Protein AF-A0A8T1AGX1-F1 (afdb_monomer_lite)

Secondary structure (DSSP, 8-state):
-EEEEE--TT-TT--EEEEE-TT--HHHHHHHHHHHTT--S-GGGPPPEE-B-TTSPBPPTTSHHHHHHHHT---S--EE--

pLDDT: mean 80.28, std 12.92, range [46.62, 94.88]

Foldseek 3Di:
DDKDWAADPPDFQRIDIFDDDPPDDPLNVLVRVCVVVVPPDDSVPDWDWACADPVRHHADCPHPQNVCSNRNNHDPPTDTDD

Sequence (82 aa):
MVKLFCAIVGVAGSAFSVRVDEDDSVDDLKKAIKVEKMYQFPADKLQLFLAKTDDGAWLPDDDPVALQLEKGEIDDVRKPIT

Structure (mmCIF, N/CA/C/O backbone):
data_AF-A0A8T1AGX1-F1
#
_entry.id   AF-A0A8T1AGX1-F1
#
loop_
_atom_site.group_PDB
_atom_site.id
_atom_site.type_symbol
_atom_site.label_atom_id
_atom_site.label_alt_id
_atom_site.label_comp_id
_atom_site.label_asym_id
_atom_site.label_entity_id
_atom_site.label_seq_id
_atom_site.pdbx_PDB_ins_code
_atom_site.Cartn_x
_atom_site.Cartn_y
_atom_site.Cartn_z
_atom_site.occupancy
_atom_site.B_iso_or_equiv
_atom_site.auth_seq_id
_atom_site.auth_comp_id
_atom_site.auth_asym_id
_atom_site.auth_atom_id
_atom_site.pdbx_PDB_model_num
ATOM 1 N N . MET A 1 1 ? 3.710 -16.760 0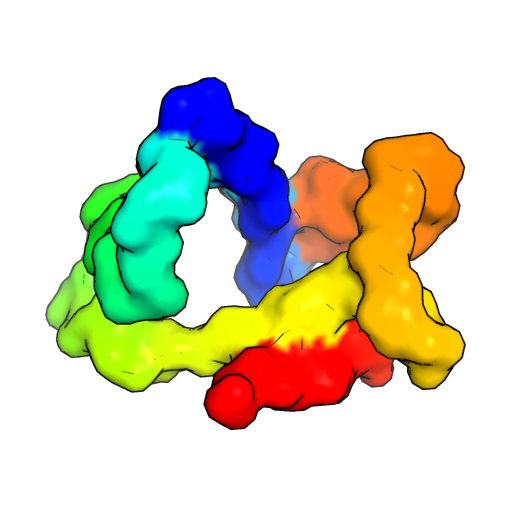.623 1.00 82.25 1 MET A N 1
ATOM 2 C CA . MET A 1 1 ? 3.796 -15.650 1.592 1.00 82.25 1 MET A CA 1
ATOM 3 C C . MET A 1 1 ? 4.870 -14.641 1.207 1.00 82.25 1 MET A C 1
ATOM 5 O O . MET A 1 1 ? 6.059 -14.924 1.319 1.00 82.25 1 MET A O 1
ATOM 9 N N . VAL A 1 2 ? 4.438 -13.455 0.788 1.00 85.31 2 VAL A N 1
ATOM 10 C CA . VAL A 1 2 ? 5.269 -12.290 0.472 1.00 85.31 2 VAL A CA 1
ATOM 11 C C . VAL A 1 2 ? 4.939 -11.138 1.427 1.00 85.31 2 VAL A C 1
ATOM 13 O O . VAL A 1 2 ? 3.842 -11.060 1.989 1.00 85.31 2 VAL A O 1
ATOM 16 N N . LYS A 1 3 ? 5.903 -10.242 1.651 1.00 87.50 3 LYS A N 1
ATOM 17 C CA . LYS A 1 3 ? 5.712 -9.027 2.452 1.00 87.50 3 LYS A CA 1
ATOM 18 C C . LYS A 1 3 ? 5.645 -7.833 1.509 1.00 87.50 3 LYS A C 1
ATOM 20 O O . LYS A 1 3 ? 6.637 -7.518 0.862 1.00 87.50 3 LYS A O 1
ATOM 25 N N . LEU A 1 4 ? 4.492 -7.174 1.458 1.00 86.38 4 LEU A N 1
ATOM 26 C CA . LEU A 1 4 ? 4.308 -5.953 0.681 1.00 86.38 4 LEU A CA 1
ATOM 27 C C . LEU A 1 4 ? 4.494 -4.738 1.581 1.00 86.38 4 LEU A C 1
ATOM 29 O O . LEU A 1 4 ? 3.989 -4.710 2.706 1.00 86.38 4 LEU A O 1
ATOM 33 N N . PHE A 1 5 ? 5.192 -3.730 1.067 1.00 85.44 5 PHE A N 1
ATOM 34 C CA . PHE A 1 5 ? 5.252 -2.404 1.668 1.00 85.44 5 PHE A CA 1
ATOM 35 C C . PHE A 1 5 ? 4.225 -1.492 0.999 1.00 85.44 5 PHE A C 1
ATOM 37 O O . PHE A 1 5 ? 4.004 -1.543 -0.210 1.00 85.44 5 PHE A O 1
ATOM 44 N N . CYS A 1 6 ? 3.541 -0.694 1.808 1.00 86.88 6 CYS A N 1
ATOM 45 C CA . CYS A 1 6 ? 2.457 0.187 1.399 1.00 86.88 6 CYS A CA 1
ATOM 46 C C . CYS A 1 6 ? 2.631 1.546 2.074 1.00 86.88 6 CYS A C 1
ATOM 48 O O . CYS A 1 6 ? 3.090 1.618 3.208 1.00 86.88 6 CYS A O 1
ATOM 50 N N . ALA A 1 7 ? 2.202 2.615 1.412 1.00 87.38 7 ALA A N 1
ATOM 51 C CA . ALA A 1 7 ? 2.172 3.961 1.976 1.00 87.38 7 ALA A CA 1
ATOM 52 C C . ALA A 1 7 ? 0.846 4.650 1.628 1.00 87.38 7 ALA A C 1
ATOM 54 O O . ALA A 1 7 ? 0.270 4.423 0.557 1.00 87.38 7 ALA A O 1
ATOM 55 N N . ILE A 1 8 ? 0.357 5.497 2.534 1.00 86.06 8 ILE A N 1
ATOM 56 C CA . ILE A 1 8 ? -0.882 6.259 2.356 1.00 86.06 8 ILE A CA 1
ATOM 57 C C . ILE A 1 8 ? -0.573 7.516 1.546 1.00 86.06 8 ILE A C 1
ATOM 59 O O . ILE A 1 8 ? 0.309 8.287 1.915 1.00 86.06 8 ILE A O 1
ATOM 63 N N . VAL A 1 9 ? -1.334 7.738 0.468 1.00 78.69 9 VAL A N 1
ATOM 64 C CA . VAL A 1 9 ? -1.204 8.929 -0.387 1.00 78.69 9 VAL A CA 1
ATOM 65 C C . VAL A 1 9 ? -1.308 10.216 0.440 1.00 78.69 9 VAL A C 1
ATOM 67 O O . VAL A 1 9 ? -2.237 10.356 1.231 1.00 78.69 9 VAL A O 1
ATOM 70 N N . GLY A 1 10 ? -0.38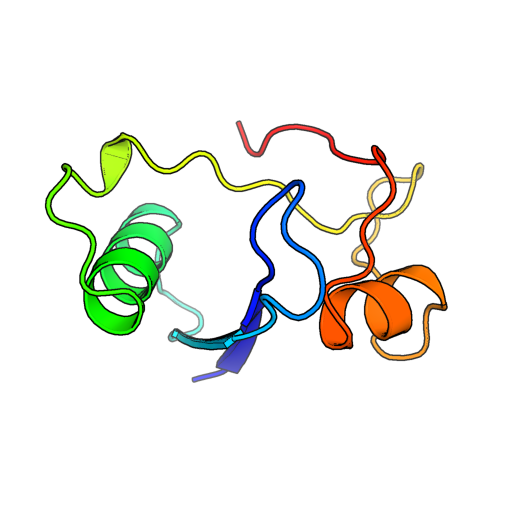8 11.163 0.245 1.00 76.62 10 GLY A N 1
ATOM 71 C CA . GLY A 1 10 ? -0.387 12.465 0.916 1.00 76.62 10 GLY A CA 1
ATOM 72 C C . GLY A 1 10 ? -0.017 12.446 2.404 1.00 76.62 10 GLY A C 1
ATOM 73 O O . GLY A 1 10 ? -0.143 13.479 3.059 1.00 76.62 10 GLY A O 1
ATOM 74 N N . VAL A 1 11 ? 0.431 11.311 2.957 1.00 82.62 11 VAL A N 1
ATOM 75 C CA . VAL A 1 11 ? 0.824 11.207 4.371 1.00 82.62 11 VAL A CA 1
ATOM 76 C C . VAL A 1 11 ? 2.289 10.786 4.475 1.00 82.62 11 VAL A C 1
ATOM 78 O O . VAL A 1 11 ? 2.617 9.608 4.318 1.00 82.62 11 VAL A O 1
ATOM 81 N N . ALA A 1 12 ? 3.161 11.750 4.775 1.00 78.88 12 ALA A N 1
ATOM 82 C CA . ALA A 1 12 ? 4.587 11.510 4.995 1.00 78.88 12 ALA A CA 1
ATOM 83 C C . ALA A 1 12 ? 4.822 10.505 6.137 1.00 78.88 12 ALA A C 1
ATOM 85 O O . ALA A 1 12 ? 4.132 10.552 7.159 1.00 78.88 12 ALA A O 1
ATOM 86 N N . GLY A 1 13 ? 5.785 9.591 5.976 1.00 82.38 13 GLY A N 1
ATOM 87 C CA . GLY A 1 13 ? 6.113 8.596 7.006 1.00 82.38 13 GLY A CA 1
ATOM 88 C C . GLY A 1 13 ? 5.020 7.553 7.261 1.00 82.38 13 GLY A C 1
ATOM 89 O O . GLY A 1 13 ? 5.039 6.881 8.288 1.00 82.38 13 GLY A O 1
ATOM 90 N N . SER A 1 14 ? 4.043 7.413 6.360 1.00 87.00 14 SER A N 1
ATOM 91 C CA . SER A 1 14 ? 2.910 6.495 6.538 1.00 87.00 14 SER A CA 1
ATOM 92 C C . SER A 1 14 ? 3.189 5.052 6.132 1.00 87.00 14 SER A C 1
ATOM 94 O O . SER A 1 14 ? 2.249 4.256 6.112 1.00 87.00 14 SER A O 1
ATOM 96 N N . ALA A 1 15 ? 4.437 4.723 5.797 1.00 89.00 15 ALA A N 1
ATOM 97 C CA . ALA A 1 15 ? 4.813 3.400 5.338 1.00 89.00 15 ALA A CA 1
ATOM 98 C C . ALA A 1 15 ? 4.441 2.321 6.366 1.00 89.00 15 ALA A C 1
ATOM 100 O O . ALA A 1 15 ? 4.628 2.465 7.575 1.00 89.00 15 ALA A O 1
ATOM 101 N N . PHE A 1 16 ? 3.883 1.228 5.871 1.00 90.44 16 PHE A N 1
ATOM 102 C CA . PHE A 1 16 ? 3.501 0.059 6.645 1.00 90.44 16 PHE A CA 1
ATOM 103 C C . PHE A 1 16 ? 3.664 -1.186 5.784 1.00 90.44 16 PHE A C 1
ATOM 105 O O . PHE A 1 16 ? 3.848 -1.102 4.571 1.00 90.44 16 PHE A O 1
ATOM 112 N N . SER A 1 17 ? 3.607 -2.357 6.407 1.00 91.19 17 SER A N 1
ATOM 113 C CA . SER A 1 17 ? 3.724 -3.613 5.679 1.00 91.19 17 SER A CA 1
ATOM 114 C C . SER A 1 17 ? 2.557 -4.532 5.955 1.00 91.19 17 SER A C 1
ATOM 116 O O . SER A 1 17 ? 2.109 -4.619 7.093 1.00 91.19 17 SER A O 1
ATOM 118 N N . VAL A 1 18 ? 2.146 -5.277 4.938 1.00 93.50 18 VAL A N 1
ATOM 119 C CA . VAL A 1 18 ? 1.148 -6.343 5.041 1.00 93.50 18 VAL A CA 1
ATOM 120 C C . VAL A 1 18 ? 1.739 -7.642 4.505 1.00 93.50 18 VAL A C 1
ATOM 122 O O . VAL A 1 18 ? 2.607 -7.634 3.628 1.00 93.50 18 VAL A O 1
ATOM 125 N N . ARG A 1 19 ? 1.308 -8.770 5.067 1.00 92.69 19 ARG A N 1
ATOM 126 C CA . ARG A 1 19 ? 1.654 -10.099 4.555 1.00 92.69 19 ARG A CA 1
ATOM 127 C C . ARG A 1 19 ? 0.495 -10.614 3.719 1.00 92.69 19 ARG A C 1
ATOM 129 O O . ARG A 1 19 ? -0.643 -10.517 4.168 1.00 92.69 19 ARG A O 1
ATOM 136 N N . VAL A 1 20 ? 0.814 -11.151 2.551 1.00 91.06 20 VAL A N 1
ATOM 137 C CA . VAL A 1 20 ? -0.140 -11.796 1.640 1.00 91.06 20 VAL A CA 1
ATOM 138 C C . VAL A 1 20 ? 0.476 -13.077 1.091 1.00 91.06 20 VAL A C 1
ATOM 140 O O . VAL A 1 20 ? 1.703 -13.239 1.095 1.00 91.06 20 VAL A O 1
ATOM 143 N N . ASP A 1 21 ? -0.352 -14.000 0.640 1.00 92.50 21 ASP A N 1
ATOM 144 C CA . ASP A 1 21 ? 0.072 -15.174 -0.109 1.00 92.50 21 ASP A CA 1
ATOM 145 C C . ASP A 1 21 ? 0.054 -14.922 -1.622 1.00 92.50 21 ASP A C 1
ATOM 147 O O . ASP A 1 21 ? -0.497 -13.937 -2.100 1.00 92.50 21 ASP A O 1
ATOM 151 N N . GLU A 1 22 ? 0.753 -15.765 -2.385 1.00 87.69 22 GLU A N 1
ATOM 152 C CA . GLU A 1 22 ? 0.898 -15.572 -3.840 1.00 87.69 22 GLU A CA 1
ATOM 153 C C . GLU A 1 22 ? -0.433 -15.746 -4.584 1.00 87.69 22 GLU A C 1
ATOM 155 O O . GLU A 1 22 ? -0.632 -15.145 -5.636 1.00 87.69 22 GLU A O 1
ATOM 160 N N . ASP A 1 23 ? -1.346 -16.523 -3.999 1.00 91.81 23 ASP A N 1
ATOM 161 C CA . ASP A 1 23 ? -2.689 -16.779 -4.518 1.00 91.81 23 ASP A CA 1
ATOM 162 C C . ASP A 1 23 ? -3.731 -15.751 -4.028 1.00 91.81 23 ASP A C 1
ATOM 164 O O . ASP A 1 23 ? -4.897 -15.828 -4.423 1.00 91.81 23 ASP A O 1
ATOM 168 N N . ASP A 1 24 ? -3.342 -14.796 -3.169 1.00 91.81 24 ASP A N 1
ATOM 169 C CA . ASP A 1 24 ? -4.268 -13.799 -2.626 1.00 91.81 24 ASP A CA 1
ATOM 170 C C . ASP A 1 24 ? -4.743 -12.834 -3.716 1.00 91.81 24 ASP A C 1
ATOM 172 O O . ASP A 1 24 ? -3.975 -12.310 -4.531 1.00 91.81 24 ASP A O 1
ATOM 176 N N . SER A 1 25 ? -6.039 -12.531 -3.696 1.00 91.38 25 SER A N 1
ATOM 177 C CA . SER A 1 25 ? -6.615 -11.552 -4.607 1.00 91.38 25 SER A CA 1
ATOM 178 C C . SER A 1 25 ? -6.356 -10.112 -4.144 1.00 91.38 25 SER A C 1
ATOM 180 O O . SER A 1 25 ? -6.012 -9.832 -2.993 1.00 91.38 25 SER A O 1
ATOM 182 N N . VAL A 1 26 ? -6.620 -9.144 -5.028 1.00 89.19 26 VAL A N 1
ATOM 183 C CA . VAL A 1 26 ? -6.607 -7.716 -4.660 1.00 89.19 26 VAL A CA 1
ATOM 184 C C . VAL A 1 26 ? -7.617 -7.413 -3.541 1.00 89.19 26 VAL A C 1
ATOM 186 O O . VAL A 1 26 ? -7.375 -6.527 -2.722 1.00 89.19 26 VAL A O 1
ATOM 189 N N . ASP A 1 27 ? -8.738 -8.137 -3.475 1.00 92.88 27 ASP A N 1
ATOM 190 C CA . ASP A 1 27 ? -9.723 -7.992 -2.397 1.00 92.88 27 ASP A CA 1
ATOM 191 C C . ASP A 1 27 ? -9.162 -8.472 -1.049 1.00 92.88 27 ASP A C 1
ATOM 193 O O . ASP A 1 27 ? -9.350 -7.811 -0.025 1.00 92.88 27 ASP A O 1
ATOM 197 N N . ASP A 1 28 ? -8.395 -9.562 -1.046 1.00 94.69 28 ASP A N 1
ATOM 198 C CA . ASP A 1 28 ? -7.735 -10.072 0.160 1.00 94.69 28 ASP A CA 1
ATOM 199 C C . ASP A 1 28 ? -6.655 -9.106 0.651 1.00 94.69 28 ASP A C 1
ATOM 201 O O . ASP A 1 28 ? -6.618 -8.772 1.839 1.00 94.69 28 ASP A O 1
ATOM 205 N N . LEU A 1 29 ? -5.885 -8.517 -0.270 1.00 93.31 29 LEU A N 1
ATOM 206 C CA . LEU A 1 29 ? -4.961 -7.427 0.045 1.00 93.31 29 LEU A CA 1
ATOM 207 C C . LEU A 1 29 ? -5.689 -6.217 0.665 1.00 93.31 29 LEU A C 1
ATOM 209 O O . LEU 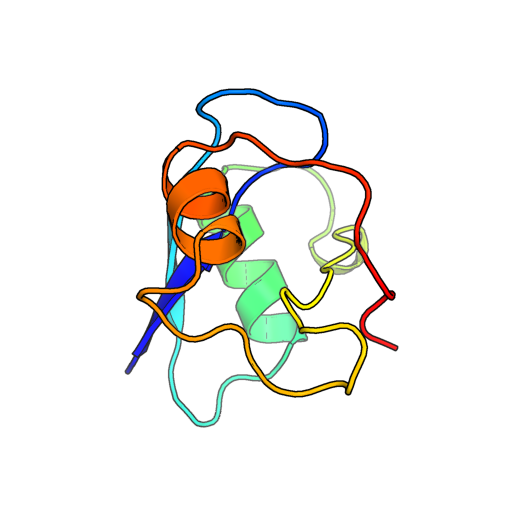A 1 29 ? -5.251 -5.683 1.689 1.00 93.31 29 LEU A O 1
ATOM 213 N N . LYS A 1 30 ? -6.828 -5.789 0.101 1.00 93.69 30 LYS A N 1
ATOM 214 C CA . LYS A 1 30 ? -7.638 -4.696 0.674 1.00 93.69 30 LYS A CA 1
ATOM 215 C C . LYS A 1 30 ? -8.128 -5.033 2.086 1.00 93.69 30 LYS A C 1
ATOM 217 O O . LYS A 1 30 ? -8.083 -4.174 2.973 1.00 93.69 30 LYS A O 1
ATOM 222 N N . LYS A 1 31 ? -8.570 -6.269 2.333 1.00 94.88 31 LYS A N 1
ATOM 223 C CA . LYS A 1 31 ? -8.971 -6.723 3.676 1.00 94.88 31 LYS A CA 1
ATOM 224 C C . LYS A 1 31 ? -7.791 -6.713 4.646 1.00 94.88 31 LYS A C 1
ATOM 226 O O . LYS A 1 31 ? -7.949 -6.200 5.754 1.00 94.88 31 LYS A O 1
ATOM 231 N N . ALA A 1 32 ? -6.624 -7.204 4.232 1.00 94.69 32 ALA A N 1
ATOM 232 C CA . ALA A 1 32 ? -5.416 -7.218 5.054 1.00 94.69 32 ALA A CA 1
ATOM 233 C C . ALA A 1 32 ? -5.005 -5.797 5.477 1.00 94.69 32 ALA A C 1
ATOM 235 O O . ALA A 1 32 ? -4.792 -5.543 6.662 1.00 94.69 32 ALA A O 1
ATOM 236 N N . ILE A 1 33 ? -5.001 -4.840 4.542 1.00 94.62 33 ILE A N 1
ATOM 237 C CA . ILE A 1 33 ? -4.711 -3.427 4.834 1.00 94.62 33 ILE A CA 1
ATOM 238 C C . ILE A 1 33 ? -5.731 -2.835 5.812 1.00 94.62 33 ILE A C 1
ATOM 240 O O . ILE A 1 33 ? -5.354 -2.136 6.755 1.00 94.62 33 ILE A O 1
ATOM 244 N N . LYS A 1 34 ? -7.026 -3.109 5.609 1.00 94.56 34 LYS A N 1
ATOM 245 C CA . LYS A 1 34 ? -8.086 -2.631 6.506 1.00 94.56 34 LYS A CA 1
ATOM 246 C C . LYS A 1 34 ? -7.856 -3.106 7.944 1.00 94.56 34 LYS A C 1
ATOM 248 O O . LYS A 1 34 ? -8.016 -2.307 8.866 1.00 94.56 34 LYS A O 1
ATOM 253 N N . VAL A 1 35 ? -7.505 -4.381 8.123 1.00 94.31 35 VAL A N 1
ATOM 254 C CA . VAL A 1 35 ? -7.211 -4.976 9.436 1.00 94.31 35 VAL A CA 1
ATOM 255 C C . VAL A 1 35 ? -5.973 -4.327 10.054 1.00 94.31 35 VAL A C 1
ATOM 257 O O . VAL A 1 35 ? -6.055 -3.835 11.177 1.00 94.31 35 VAL A O 1
ATOM 260 N N . GLU A 1 36 ? -4.874 -4.240 9.301 1.00 93.56 36 GLU A N 1
ATOM 261 C CA . GLU A 1 36 ? -3.597 -3.672 9.757 1.00 93.56 36 GLU A CA 1
ATOM 262 C C . GLU A 1 36 ? -3.733 -2.209 10.214 1.00 93.56 36 GLU A C 1
ATOM 264 O O . GLU A 1 36 ? -3.187 -1.803 11.238 1.00 93.56 36 GLU A O 1
ATOM 269 N N . LYS A 1 37 ? -4.504 -1.398 9.480 1.00 93.31 37 LYS A N 1
ATOM 270 C CA . LYS A 1 37 ? -4.714 0.026 9.790 1.00 93.31 37 LYS A CA 1
ATOM 271 C C . LYS A 1 37 ? -5.939 0.301 10.662 1.00 93.31 37 LYS A C 1
ATOM 273 O O . LYS A 1 37 ? -6.204 1.463 10.964 1.00 93.31 37 LYS A O 1
ATOM 278 N N . MET A 1 38 ? -6.681 -0.736 11.054 1.00 93.88 38 MET A N 1
ATOM 279 C CA . MET A 1 38 ? -7.927 -0.634 11.824 1.00 93.88 38 MET A CA 1
ATOM 280 C C . MET A 1 38 ? -8.957 0.321 11.196 1.00 93.88 38 MET A C 1
ATOM 282 O O . MET A 1 38 ? -9.678 1.044 11.889 1.00 93.88 38 MET A O 1
ATOM 286 N N . TYR A 1 39 ? -9.039 0.344 9.865 1.00 93.19 39 TYR A N 1
ATOM 287 C CA . TYR A 1 39 ? -10.003 1.191 9.171 1.00 93.19 39 TYR A CA 1
ATOM 288 C C . TYR A 1 39 ? -11.435 0.706 9.421 1.00 93.19 39 TYR A C 1
ATOM 290 O O . TYR A 1 39 ? -11.761 -0.467 9.241 1.00 93.19 39 TYR A O 1
ATOM 298 N N . GLN A 1 40 ? -12.321 1.632 9.796 1.00 93.94 40 GLN A N 1
ATOM 299 C CA . GLN A 1 40 ? -13.726 1.308 10.074 1.00 93.94 40 GLN A CA 1
ATOM 300 C C . GLN A 1 40 ? -14.599 1.243 8.817 1.00 93.94 40 GLN A C 1
ATOM 302 O O . GLN A 1 40 ? -15.716 0.727 8.859 1.00 93.94 40 GLN A O 1
ATOM 307 N N . PHE A 1 41 ? -14.103 1.739 7.684 1.00 92.69 41 PHE A N 1
ATOM 308 C CA . PHE A 1 41 ? -14.837 1.706 6.428 1.00 92.69 41 PHE A CA 1
ATOM 309 C C . PHE A 1 41 ? -14.710 0.339 5.715 1.00 92.69 41 PHE A C 1
ATOM 311 O O . PHE A 1 41 ? -13.795 -0.439 5.998 1.00 92.69 41 PHE A O 1
ATOM 318 N N . PRO A 1 42 ? -15.642 0.004 4.806 1.00 92.94 42 PRO A N 1
ATOM 319 C CA . PRO A 1 42 ? -15.580 -1.216 3.996 1.00 92.94 42 PRO A CA 1
ATOM 320 C C . PRO A 1 42 ? -14.307 -1.314 3.132 1.00 92.94 42 PRO A C 1
ATOM 322 O O . PRO A 1 42 ? -13.866 -0.316 2.571 1.00 92.94 42 PRO A O 1
ATOM 325 N N . ALA A 1 43 ? -13.695 -2.502 3.039 1.00 92.62 43 ALA A N 1
ATOM 326 C CA . ALA A 1 43 ? -12.392 -2.685 2.380 1.00 92.62 43 ALA A CA 1
ATOM 327 C C . ALA A 1 43 ? -12.421 -2.347 0.877 1.00 92.62 43 ALA A C 1
ATOM 329 O O . ALA A 1 43 ? -11.440 -1.848 0.337 1.00 92.62 43 ALA A O 1
ATOM 330 N N . ASP A 1 44 ? -13.563 -2.539 0.221 1.00 89.50 44 ASP A N 1
ATOM 331 C CA . ASP A 1 44 ? -13.831 -2.176 -1.173 1.00 89.50 44 ASP A CA 1
ATOM 332 C C . ASP A 1 44 ? -13.669 -0.674 -1.448 1.00 89.50 44 ASP A C 1
ATOM 334 O O . ASP A 1 44 ? -13.318 -0.301 -2.568 1.00 89.50 44 ASP A O 1
ATOM 338 N N . LYS A 1 45 ? -13.822 0.184 -0.425 1.00 91.31 45 LYS A N 1
ATOM 339 C CA . LYS A 1 45 ? -13.554 1.626 -0.540 1.00 91.31 45 LYS A CA 1
ATOM 340 C C . LYS A 1 45 ? -12.066 1.974 -0.618 1.00 91.31 45 LYS A C 1
ATOM 342 O O . LYS A 1 45 ? -11.745 3.116 -0.941 1.00 91.31 45 LYS A O 1
ATOM 347 N N . LEU A 1 46 ? -11.155 1.038 -0.330 1.00 91.00 46 LEU A N 1
ATOM 348 C CA . LEU A 1 46 ? -9.729 1.254 -0.571 1.00 91.00 46 LEU A CA 1
ATOM 349 C C . LEU A 1 46 ? -9.464 1.314 -2.077 1.00 91.00 46 LEU A C 1
ATOM 351 O O . LEU A 1 46 ? -9.775 0.380 -2.823 1.00 91.00 46 LEU A O 1
ATOM 355 N N . GLN A 1 47 ? -8.824 2.398 -2.500 1.00 87.25 47 GLN A N 1
ATOM 356 C CA . GLN A 1 47 ? -8.211 2.513 -3.814 1.00 87.25 47 GLN A CA 1
ATOM 357 C C . GLN A 1 47 ? -6.724 2.222 -3.671 1.00 87.25 47 GLN A C 1
ATOM 359 O O . GLN A 1 47 ? -6.006 2.915 -2.951 1.00 87.25 47 GLN A O 1
ATOM 364 N N . LEU A 1 48 ? -6.287 1.152 -4.326 1.00 86.56 48 LEU A N 1
ATOM 365 C CA . LEU A 1 48 ? -4.887 0.771 -4.380 1.00 86.56 48 LEU A CA 1
ATOM 366 C C . LEU A 1 48 ? -4.302 1.286 -5.691 1.00 86.56 48 LEU A C 1
ATOM 368 O O . LEU A 1 48 ? -4.980 1.322 -6.719 1.00 86.56 48 LEU A O 1
ATOM 372 N N . PHE A 1 49 ? -3.039 1.683 -5.639 1.00 78.88 49 PHE A N 1
ATOM 373 C CA . PHE A 1 49 ? -2.281 2.164 -6.783 1.00 78.88 49 PHE A CA 1
ATOM 374 C C . PHE A 1 49 ? -1.014 1.331 -6.875 1.00 78.88 49 PHE A C 1
ATOM 376 O O . PHE A 1 49 ? -0.330 1.134 -5.870 1.00 78.88 49 PHE A O 1
ATOM 383 N N . LEU A 1 50 ? -0.724 0.824 -8.069 1.00 72.56 50 LEU A N 1
ATOM 384 C CA . LEU A 1 50 ? 0.507 0.089 -8.312 1.00 72.56 50 LEU A CA 1
ATOM 385 C C . LEU A 1 50 ? 1.669 1.075 -8.342 1.00 72.56 50 LEU A C 1
ATOM 387 O O . LEU A 1 50 ? 1.648 2.045 -9.096 1.00 72.56 50 LEU A O 1
ATOM 391 N N . ALA A 1 51 ? 2.691 0.777 -7.552 1.00 69.25 51 ALA A N 1
ATOM 392 C CA . ALA A 1 51 ? 3.996 1.399 -7.654 1.00 69.25 51 ALA A CA 1
ATOM 393 C C . ALA A 1 51 ? 4.703 0.793 -8.885 1.00 69.25 51 ALA A C 1
ATOM 395 O O . ALA A 1 51 ? 5.387 -0.227 -8.795 1.00 69.25 51 ALA A O 1
ATOM 396 N N . LYS A 1 52 ? 4.437 1.366 -10.061 1.00 65.94 52 LYS A N 1
ATOM 397 C CA . LYS A 1 52 ? 5.012 0.955 -11.348 1.00 65.94 52 LYS A CA 1
ATOM 398 C C . LYS A 1 52 ? 5.807 2.100 -11.957 1.00 65.94 52 LYS A C 1
ATOM 400 O O . LYS A 1 52 ? 5.456 3.260 -11.75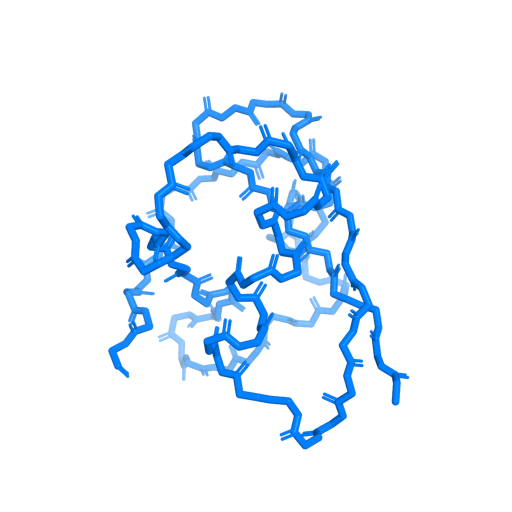8 1.00 65.94 52 LYS A O 1
ATOM 405 N N . THR A 1 53 ? 6.824 1.753 -12.738 1.00 63.91 53 THR A N 1
ATOM 406 C CA . THR A 1 53 ? 7.501 2.701 -13.625 1.00 63.91 53 THR A CA 1
ATOM 407 C C . THR A 1 53 ? 6.543 3.185 -14.721 1.00 63.91 53 THR A C 1
ATOM 409 O O . THR A 1 53 ? 5.496 2.572 -14.967 1.00 63.91 53 THR A O 1
ATOM 412 N N . ASP A 1 54 ? 6.902 4.266 -15.418 1.00 64.06 54 ASP A N 1
ATOM 413 C CA . ASP A 1 54 ? 6.115 4.789 -16.547 1.00 64.06 54 ASP A CA 1
ATOM 414 C C . ASP A 1 54 ? 5.895 3.741 -17.652 1.00 64.06 54 ASP A C 1
ATOM 416 O O . ASP A 1 54 ? 4.813 3.679 -18.250 1.00 64.06 54 ASP A O 1
ATOM 420 N N . ASP A 1 55 ? 6.876 2.850 -17.825 1.00 64.94 55 ASP A N 1
ATOM 421 C CA . ASP A 1 55 ? 6.862 1.714 -18.754 1.00 64.94 55 ASP A CA 1
ATOM 422 C C . ASP A 1 55 ? 6.020 0.522 -18.258 1.00 64.94 55 ASP A C 1
ATOM 424 O O . ASP A 1 55 ? 5.895 -0.500 -18.934 1.00 64.94 55 ASP A O 1
ATOM 428 N N . GLY A 1 56 ? 5.411 0.634 -17.074 1.00 64.25 56 GLY A N 1
ATOM 429 C CA . GLY A 1 56 ? 4.517 -0.371 -16.503 1.00 64.25 56 GLY A CA 1
ATOM 430 C C . GLY A 1 56 ? 5.222 -1.552 -15.834 1.00 64.25 56 GLY A C 1
ATOM 431 O O . GLY A 1 56 ? 4.533 -2.485 -15.400 1.00 64.25 56 GLY A O 1
ATOM 432 N N . ALA A 1 57 ? 6.552 -1.510 -15.719 1.00 71.56 57 ALA A N 1
ATOM 433 C CA . ALA A 1 57 ? 7.319 -2.475 -14.943 1.00 71.56 57 ALA A CA 1
ATOM 434 C C . ALA A 1 57 ? 7.111 -2.236 -13.441 1.00 71.56 57 ALA A C 1
ATOM 436 O O . ALA A 1 57 ? 6.846 -1.116 -13.002 1.00 71.56 57 ALA A O 1
ATOM 437 N N . TRP A 1 58 ? 7.208 -3.302 -12.649 1.00 71.75 58 TRP A N 1
ATOM 438 C CA . TRP A 1 58 ? 7.271 -3.174 -11.195 1.00 71.75 58 TRP A CA 1
ATOM 439 C C . TRP A 1 58 ? 8.486 -2.342 -10.810 1.00 71.75 58 TRP A C 1
ATOM 441 O O . TRP A 1 58 ? 9.547 -2.527 -11.404 1.00 71.75 58 TRP A O 1
ATOM 451 N N . LEU A 1 59 ? 8.320 -1.441 -9.842 1.00 71.69 59 LEU A N 1
ATOM 452 C CA . LEU A 1 59 ? 9.453 -0.707 -9.297 1.00 71.69 59 LEU A CA 1
ATOM 453 C C . LEU A 1 59 ? 10.409 -1.701 -8.618 1.00 71.69 59 LEU A C 1
ATOM 455 O O . LEU A 1 59 ? 9.964 -2.437 -7.731 1.00 71.69 59 LEU A O 1
ATOM 459 N N . PRO A 1 60 ? 11.682 -1.756 -9.047 1.00 73.75 60 PRO A N 1
ATOM 460 C CA . PRO A 1 60 ? 12.724 -2.458 -8.310 1.00 73.75 60 PRO A CA 1
ATOM 461 C C . PRO A 1 60 ? 12.787 -1.974 -6.859 1.00 73.75 60 PRO A C 1
ATOM 463 O O . PRO A 1 60 ? 12.466 -0.822 -6.571 1.00 73.75 60 PRO A O 1
ATOM 466 N N . ASP A 1 61 ? 13.213 -2.837 -5.943 1.00 70.44 61 ASP A N 1
ATOM 467 C CA . ASP A 1 61 ? 13.390 -2.484 -4.532 1.00 70.44 61 ASP A CA 1
ATOM 468 C C . ASP A 1 61 ? 14.472 -1.413 -4.323 1.00 70.44 61 ASP A C 1
ATOM 470 O O . ASP A 1 61 ? 14.368 -0.597 -3.410 1.00 70.44 61 ASP A O 1
ATOM 474 N N . ASP A 1 62 ? 15.473 -1.369 -5.203 1.00 77.06 62 ASP A N 1
ATOM 475 C CA . ASP A 1 62 ? 16.532 -0.359 -5.221 1.00 77.06 62 ASP A CA 1
ATOM 476 C C . ASP A 1 62 ? 16.175 0.918 -6.007 1.00 77.06 62 ASP A C 1
ATOM 478 O O . ASP A 1 62 ? 16.988 1.846 -6.080 1.00 77.06 62 ASP A O 1
ATOM 482 N N . ASP A 1 63 ? 14.960 1.012 -6.559 1.00 79.00 63 ASP A N 1
ATOM 483 C CA . ASP A 1 63 ? 14.514 2.201 -7.279 1.00 79.00 63 ASP A CA 1
ATOM 484 C C . ASP A 1 63 ? 14.356 3.398 -6.320 1.00 79.00 63 ASP A C 1
ATOM 486 O O . ASP A 1 63 ? 13.764 3.266 -5.242 1.00 79.00 63 ASP A O 1
ATOM 490 N N . PRO A 1 64 ? 14.822 4.607 -6.687 1.00 75.06 64 PRO A N 1
ATOM 491 C CA . PRO A 1 64 ? 14.662 5.797 -5.855 1.00 75.06 64 PRO A CA 1
ATOM 492 C C . PRO A 1 64 ? 13.211 6.083 -5.446 1.00 75.06 64 PRO A C 1
ATOM 494 O O . PRO A 1 64 ? 12.982 6.614 -4.359 1.00 75.06 64 PRO A O 1
ATOM 497 N N . VAL A 1 65 ? 12.230 5.754 -6.290 1.00 71.62 65 VAL A N 1
ATOM 498 C CA . VAL A 1 65 ? 10.797 5.888 -5.994 1.00 71.62 65 VAL A CA 1
ATOM 499 C C . VAL A 1 65 ? 10.351 4.822 -4.992 1.00 71.62 65 VAL A C 1
ATOM 501 O O . VAL A 1 65 ? 9.578 5.135 -4.086 1.00 71.62 65 VAL A O 1
ATOM 504 N N . ALA A 1 66 ? 10.862 3.590 -5.083 1.00 72.50 66 ALA A N 1
ATOM 505 C CA . ALA A 1 66 ? 10.611 2.548 -4.085 1.00 72.50 66 ALA A CA 1
ATOM 506 C C . ALA A 1 66 ? 11.201 2.920 -2.712 1.00 72.50 66 ALA A C 1
ATOM 508 O O . ALA A 1 66 ? 10.507 2.836 -1.700 1.00 72.50 66 ALA A O 1
ATOM 509 N N . LEU A 1 67 ? 12.425 3.449 -2.674 1.00 76.25 67 LEU A N 1
ATOM 510 C CA . LEU A 1 67 ? 13.067 3.921 -1.439 1.00 76.25 67 LEU A CA 1
ATOM 511 C C . LEU A 1 67 ? 12.334 5.114 -0.804 1.00 76.25 67 LEU A C 1
ATOM 513 O O . LEU A 1 67 ? 12.311 5.261 0.419 1.00 76.25 67 LEU A O 1
ATOM 517 N N . GLN A 1 68 ? 11.735 5.982 -1.620 1.00 74.38 68 GLN A N 1
ATOM 518 C CA . GLN A 1 68 ? 10.877 7.067 -1.139 1.00 74.38 68 GLN A CA 1
ATOM 519 C C . GLN A 1 68 ? 9.543 6.525 -0.604 1.00 74.38 68 GLN A C 1
ATOM 521 O O . GLN A 1 68 ? 9.119 6.909 0.488 1.00 74.38 68 GLN A O 1
ATOM 526 N N . LEU A 1 69 ? 8.939 5.542 -1.282 1.00 73.19 69 LEU A N 1
ATOM 527 C CA . LEU A 1 69 ? 7.748 4.833 -0.803 1.00 73.19 69 LEU A CA 1
ATOM 528 C C . LEU A 1 69 ? 7.972 4.170 0.563 1.00 73.19 69 LEU A C 1
ATOM 530 O O . LEU A 1 69 ? 7.104 4.274 1.432 1.00 73.19 69 LEU A O 1
ATOM 534 N N . GLU A 1 70 ? 9.133 3.551 0.790 1.00 70.88 70 GLU A N 1
ATOM 535 C CA . GLU A 1 70 ? 9.512 2.991 2.097 1.00 70.88 70 GLU A CA 1
ATOM 536 C C . GLU A 1 70 ? 9.579 4.050 3.204 1.00 70.88 70 GLU A C 1
ATOM 538 O O . GLU A 1 70 ? 9.274 3.770 4.364 1.00 70.88 70 GLU A O 1
ATOM 543 N N . LYS A 1 71 ? 9.934 5.286 2.848 1.00 71.62 71 LYS A N 1
ATOM 544 C CA . LYS A 1 71 ? 9.938 6.440 3.758 1.00 71.62 71 LYS A CA 1
ATOM 545 C C . LYS A 1 71 ? 8.571 7.122 3.857 1.00 71.62 71 LYS A C 1
ATOM 547 O O . LYS A 1 71 ? 8.389 8.027 4.670 1.00 71.62 71 LYS A O 1
ATOM 552 N N . GLY A 1 72 ? 7.593 6.693 3.058 1.00 67.94 72 GLY A N 1
ATOM 553 C CA . GLY A 1 72 ? 6.299 7.356 2.918 1.00 67.94 72 GLY A CA 1
ATOM 554 C C . GLY A 1 72 ? 6.390 8.728 2.241 1.00 67.94 72 GLY A C 1
ATOM 555 O O . GLY A 1 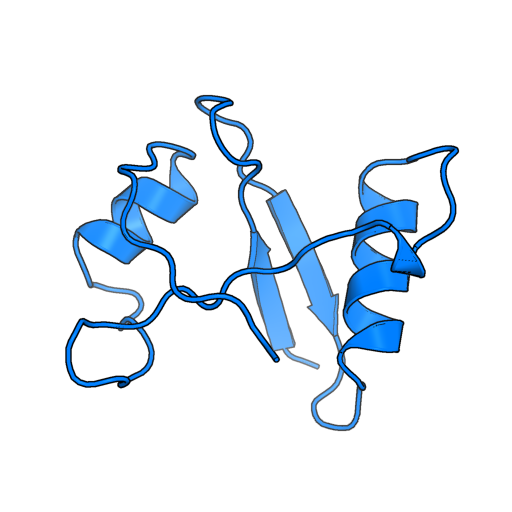72 ? 5.484 9.538 2.409 1.00 67.94 72 GLY A O 1
ATOM 556 N N . GLU A 1 73 ? 7.475 9.002 1.518 1.00 71.50 73 GLU A N 1
ATOM 557 C CA . GLU A 1 73 ? 7.660 10.164 0.649 1.00 71.50 73 GLU A CA 1
ATOM 558 C C . GLU A 1 73 ? 7.127 9.779 -0.732 1.00 71.50 73 GLU A C 1
ATOM 560 O O . GLU A 1 73 ? 7.559 8.797 -1.327 1.00 71.50 73 GLU A O 1
ATOM 565 N N . ILE A 1 74 ? 6.089 10.458 -1.204 1.00 65.06 74 ILE A N 1
ATOM 566 C CA . ILE A 1 74 ? 5.310 9.988 -2.350 1.00 65.06 74 ILE A CA 1
ATOM 567 C C . ILE A 1 74 ? 4.911 11.156 -3.232 1.00 65.06 74 ILE A C 1
ATOM 569 O O . ILE A 1 74 ? 3.972 11.886 -2.915 1.00 65.06 74 ILE A O 1
ATOM 573 N N . ASP A 1 75 ? 5.609 11.277 -4.355 1.00 55.88 75 ASP A N 1
ATOM 574 C CA . ASP A 1 75 ? 5.219 12.134 -5.468 1.00 55.88 75 ASP A CA 1
ATOM 575 C C . ASP A 1 75 ? 4.072 11.485 -6.272 1.00 55.88 75 ASP A C 1
ATOM 577 O O . ASP A 1 75 ? 3.872 10.266 -6.250 1.00 55.88 75 ASP A O 1
ATOM 581 N N . ASP A 1 76 ? 3.268 12.310 -6.944 1.00 53.28 76 ASP A N 1
ATOM 582 C CA . ASP A 1 76 ? 2.009 11.963 -7.627 1.00 53.28 76 ASP A CA 1
ATOM 583 C C . ASP A 1 76 ? 2.218 11.152 -8.930 1.00 53.28 76 ASP A C 1
ATOM 585 O O . ASP A 1 76 ? 1.816 11.553 -10.019 1.00 53.28 76 ASP A O 1
ATOM 589 N N . VAL A 1 77 ? 2.895 10.005 -8.845 1.00 52.50 77 VAL A N 1
ATOM 590 C CA . VAL A 1 77 ? 3.148 9.093 -9.975 1.00 52.50 77 VAL A CA 1
ATOM 591 C C . VAL A 1 77 ? 2.301 7.839 -9.787 1.00 52.50 77 VAL A C 1
ATOM 593 O O . VAL A 1 77 ? 2.787 6.816 -9.305 1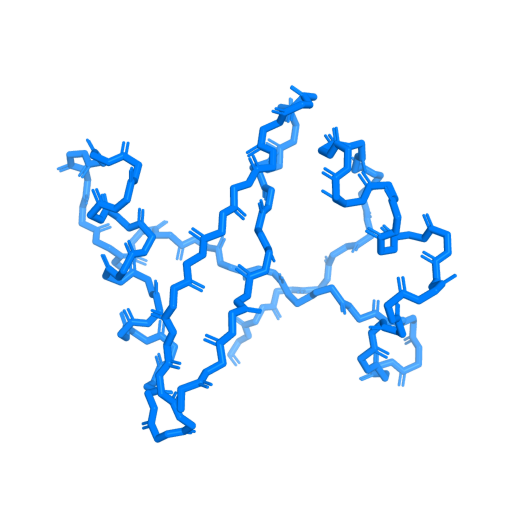.00 52.50 77 VAL A O 1
ATOM 596 N N . ARG A 1 78 ? 0.988 7.898 -10.055 1.00 56.69 78 ARG A N 1
ATOM 597 C CA . ARG A 1 78 ? 0.121 6.722 -9.836 1.00 56.69 78 ARG A CA 1
ATOM 598 C C . ARG A 1 78 ? -0.915 6.507 -10.935 1.00 56.69 78 ARG A C 1
ATOM 600 O O . ARG A 1 78 ? -1.805 7.325 -11.144 1.00 56.69 78 ARG A O 1
ATOM 607 N N . LYS A 1 79 ? -0.855 5.330 -11.574 1.00 54.47 79 LYS A N 1
ATOM 608 C CA . LYS A 1 79 ? -1.953 4.766 -12.381 1.00 54.47 79 LYS A CA 1
ATOM 609 C C . LYS A 1 79 ? -2.843 3.880 -11.484 1.00 54.47 79 LYS A C 1
ATOM 611 O O . LYS A 1 79 ? -2.301 3.095 -10.699 1.00 54.47 79 LYS A O 1
ATOM 616 N N . PRO A 1 80 ? -4.184 3.987 -11.562 1.00 53.53 80 PRO A N 1
ATOM 617 C CA . PRO A 1 80 ? -5.085 3.155 -10.767 1.00 53.53 80 PRO A CA 1
ATOM 618 C C . PRO A 1 80 ? -4.929 1.669 -11.108 1.00 53.53 80 PRO A C 1
ATOM 620 O O . PRO A 1 80 ? -4.772 1.313 -12.277 1.00 53.53 80 PRO A O 1
ATOM 623 N N . ILE A 1 81 ? -5.023 0.797 -10.101 1.00 56.12 81 ILE A N 1
ATOM 624 C CA . ILE A 1 81 ? -5.233 -0.637 -10.337 1.00 56.12 81 ILE A CA 1
ATOM 625 C C . ILE A 1 81 ? -6.700 -0.789 -10.741 1.00 56.12 81 ILE A C 1
ATOM 627 O O . ILE A 1 81 ? -7.581 -0.571 -9.908 1.00 56.12 81 ILE A O 1
ATOM 631 N N . THR A 1 82 ? -6.951 -1.062 -12.023 1.00 46.62 82 THR A N 1
ATOM 632 C CA . THR A 1 82 ? -8.298 -1.367 -12.539 1.00 46.62 82 THR A CA 1
ATOM 633 C C . THR A 1 82 ? -8.488 -2.870 -12.580 1.00 46.62 82 THR A C 1
ATOM 635 O O . THR A 1 82 ? -7.510 -3.551 -12.966 1.00 46.62 82 THR A O 1
#

InterPro domains:
  IPR029071 Ubiquitin-like domain superfamily [SSF54236] (11-64)
  IPR045379 Crinkler effector protein, N-terminal [PF20147] (2-75)

Organism: NCBI:txid29920

Radius of gyration: 12.54 Å; chains: 1; bounding box: 32×29×31 Å